Protein AF-A0A7J3QSJ2-F1 (afdb_monomer_lite)

pLDDT: mean 88.25, std 8.07, range [52.0, 96.12]

Radius of gyration: 21.53 Å; chains: 1; bounding box: 45×32×60 Å

Sequence (139 aa):
MEAAYICRRCGKTYSTSEYLRSHFCGNCGTLLMRTSAYQAMIEKKAAESEENFESLVKQFFPYRSFRLFQLKAIKFAYQTIKEGKIGLLCSPCGTGKSISVLTAFFAAREQNPTIGRLIALTRTKNQLEIYSRELKNIK

Secondary structure (DSSP, 8-state):
----EEETTT--EE-HHHHHH-SB-TTT-PBEEEHHHHHHHHHHHHHHHHHHHHHHHHHH--SSSPPTTHHHHHHHHHHHHHTT--------TTS-HHHHHHHHHHHHHHH-TT--------SSHHHHHHHHHHHHH--

Foldseek 3Di:
DDQQKAFPPPRDTHDPVRCVVPQADPPPRGGIDTPVVVVVVVVVVVVVVVVVLVVLLVLFQLDPDADVCLVVLLVQLLCCQLVVHDDDDDDDPPNCNLLSNVSSLVSNCVVPVVRDDDDDDDPDPVVVVSNVVSVVSTD

Structure (mmCIF, N/CA/C/O backbone):
data_AF-A0A7J3QSJ2-F1
#
_entry.id   AF-A0A7J3QSJ2-F1
#
loop_
_atom_site.group_PDB
_atom_site.id
_atom_site.type_symbol
_atom_site.label_atom_id
_atom_site.label_alt_id
_atom_site.label_comp_id
_atom_site.label_asym_id
_atom_site.label_entity_id
_atom_site.label_seq_id
_atom_site.pdbx_PDB_ins_code
_atom_site.Cartn_x
_atom_site.Cartn_y
_atom_site.Cartn_z
_atom_site.occupancy
_atom_site.B_iso_or_equiv
_atom_site.auth_seq_id
_atom_site.auth_comp_id
_atom_site.auth_asym_id
_atom_site.auth_atom_id
_atom_site.pdbx_PDB_model_num
ATOM 1 N N . MET A 1 1 ? -11.225 19.212 32.250 1.00 52.00 1 MET A N 1
ATOM 2 C CA . MET A 1 1 ? -11.976 17.972 32.544 1.00 52.00 1 MET A CA 1
ATOM 3 C C . MET A 1 1 ? -11.694 17.004 31.414 1.00 52.00 1 MET A C 1
ATOM 5 O O . MET A 1 1 ? -12.081 17.292 30.290 1.00 52.00 1 MET A O 1
ATOM 9 N N . GLU A 1 2 ? -10.949 15.933 31.672 1.00 58.81 2 GLU A N 1
ATOM 10 C CA . GLU A 1 2 ? -10.647 14.934 30.642 1.00 58.81 2 GLU A CA 1
ATOM 11 C C . GLU A 1 2 ? -11.866 14.038 30.403 1.00 58.81 2 GLU A C 1
ATOM 13 O O . GLU A 1 2 ? -12.503 13.552 31.341 1.00 58.81 2 GLU A O 1
ATOM 18 N N . ALA A 1 3 ? -12.210 13.833 29.135 1.00 65.44 3 ALA A N 1
ATOM 19 C CA . ALA A 1 3 ? -13.245 12.889 28.749 1.00 65.44 3 ALA A CA 1
ATOM 20 C C . ALA A 1 3 ? -12.764 11.445 28.970 1.00 65.44 3 ALA A C 1
ATOM 22 O O . ALA A 1 3 ? -11.965 10.913 28.196 1.00 65.44 3 ALA A O 1
ATOM 23 N N . ALA A 1 4 ? -13.274 10.799 30.017 1.00 87.25 4 ALA A N 1
ATOM 24 C CA . ALA A 1 4 ? -12.876 9.448 30.409 1.00 87.25 4 ALA A CA 1
ATOM 25 C C . ALA A 1 4 ? -13.648 8.339 29.673 1.00 87.25 4 ALA A C 1
ATOM 27 O O . ALA A 1 4 ? -13.173 7.200 29.624 1.00 87.25 4 ALA A O 1
ATOM 28 N N . TYR A 1 5 ? -14.817 8.653 29.104 1.00 89.75 5 TYR A N 1
ATOM 29 C CA . TYR A 1 5 ? -15.692 7.682 28.449 1.00 89.75 5 TYR A CA 1
ATOM 30 C C . TYR A 1 5 ? -16.164 8.152 27.071 1.00 89.75 5 TYR A C 1
ATOM 32 O O . TYR A 1 5 ? -16.310 9.344 26.816 1.00 89.75 5 TYR A O 1
ATOM 40 N N . ILE A 1 6 ? -16.445 7.205 26.179 1.00 92.12 6 ILE A N 1
ATOM 41 C CA . ILE A 1 6 ? -16.893 7.444 24.811 1.00 92.12 6 ILE A CA 1
ATOM 42 C C . ILE A 1 6 ? -17.984 6.454 24.398 1.00 92.12 6 ILE A C 1
ATOM 44 O O . ILE A 1 6 ? -17.975 5.266 24.725 1.00 92.12 6 ILE A O 1
ATOM 48 N N . CYS A 1 7 ? -18.949 6.969 23.651 1.00 90.19 7 CYS A N 1
ATOM 49 C CA . CYS A 1 7 ? -20.000 6.207 23.002 1.00 90.19 7 CYS A CA 1
ATOM 50 C C . CYS A 1 7 ? -19.498 5.619 21.676 1.00 90.19 7 CYS A C 1
ATOM 52 O O . CYS A 1 7 ? -19.290 6.355 20.713 1.00 90.19 7 CYS A O 1
ATOM 54 N N . ARG A 1 8 ? -19.397 4.288 21.568 1.00 86.81 8 ARG A N 1
ATOM 55 C CA . ARG A 1 8 ? -18.919 3.612 20.339 1.00 86.81 8 ARG A CA 1
ATOM 56 C C . ARG A 1 8 ? -19.764 3.868 19.083 1.00 86.81 8 ARG A C 1
ATOM 58 O O . ARG A 1 8 ? -19.270 3.720 17.975 1.00 86.81 8 ARG A O 1
ATOM 65 N N . ARG A 1 9 ? -21.055 4.180 19.246 1.00 83.44 9 ARG A N 1
ATOM 66 C CA . ARG A 1 9 ? -22.008 4.317 18.129 1.00 83.44 9 ARG A CA 1
ATOM 67 C C . ARG A 1 9 ? -22.126 5.753 17.628 1.00 83.44 9 ARG A C 1
ATOM 69 O O . ARG A 1 9 ? -22.346 5.975 16.448 1.00 83.44 9 ARG A O 1
ATOM 76 N N . CYS A 1 10 ? -22.008 6.710 18.538 1.00 86.31 10 CYS A N 1
ATOM 77 C CA . CYS A 1 10 ? -22.267 8.120 18.283 1.00 86.31 10 CYS A CA 1
ATOM 78 C C . CYS A 1 10 ? -21.020 9.003 18.412 1.00 86.31 10 CYS A C 1
ATOM 80 O O . CYS A 1 10 ? -21.093 10.193 18.132 1.00 86.31 10 CYS A O 1
ATOM 82 N N . GLY A 1 11 ? -19.895 8.455 18.882 1.00 81.69 11 GLY A N 1
ATOM 83 C CA . GLY A 1 11 ? -18.627 9.171 19.045 1.00 81.69 11 GLY A CA 1
ATOM 84 C C . GLY A 1 11 ? -18.609 10.205 20.173 1.00 81.69 11 GLY A C 1
ATOM 85 O O . GLY A 1 11 ? -17.570 10.805 20.427 1.00 81.69 11 GLY A O 1
ATOM 86 N N . LYS A 1 12 ? -19.733 10.418 20.869 1.00 88.44 12 LYS A N 1
ATOM 87 C CA . LYS A 1 12 ? -19.836 11.417 21.933 1.00 88.44 12 LYS A CA 1
ATOM 88 C C . LYS A 1 12 ? -19.004 11.006 23.145 1.00 88.44 12 LYS A C 1
ATOM 90 O O . LYS A 1 12 ? -19.060 9.853 23.582 1.00 88.44 12 LYS A O 1
ATOM 95 N N . THR A 1 13 ? -18.253 11.961 23.669 1.00 89.94 13 THR A N 1
ATOM 96 C CA . THR A 1 13 ? -17.391 11.808 24.834 1.00 89.94 13 THR A CA 1
ATOM 97 C C . THR A 1 13 ? -18.091 12.293 26.100 1.00 89.94 13 THR A C 1
ATOM 99 O O . THR A 1 13 ? -18.944 13.177 26.052 1.00 89.94 13 THR A O 1
ATOM 102 N N . TYR A 1 14 ? -17.748 11.673 27.223 1.00 89.06 14 TYR A N 1
ATOM 103 C CA . TYR A 1 14 ? -18.367 11.879 28.525 1.00 89.06 14 TYR A CA 1
ATOM 104 C C . TYR A 1 14 ? -17.293 11.943 29.610 1.00 89.06 14 TYR A C 1
ATOM 106 O O . TYR A 1 14 ? -16.301 11.203 29.592 1.00 89.06 14 TYR A O 1
ATOM 114 N N . SER A 1 15 ? -17.506 12.826 30.576 1.00 90.62 15 SER A N 1
ATOM 115 C CA . SER A 1 15 ? -16.720 12.892 31.807 1.00 90.62 15 SER A CA 1
ATOM 116 C C . SER A 1 15 ? -17.096 11.761 32.776 1.00 90.62 15 SER A C 1
ATOM 118 O O . SER A 1 15 ? -18.141 11.119 32.647 1.00 90.62 15 SER A O 1
ATOM 120 N N . THR A 1 16 ? -16.255 11.509 33.783 1.00 88.56 16 THR A N 1
ATOM 121 C CA . THR A 1 16 ? -16.532 10.484 34.807 1.00 88.56 16 THR A CA 1
ATOM 122 C C . THR A 1 16 ? -17.821 10.770 35.581 1.00 88.56 16 THR A C 1
ATOM 124 O O . THR A 1 16 ? -18.571 9.846 35.881 1.00 88.56 16 THR A O 1
ATOM 127 N N . SER A 1 17 ? -18.111 12.040 35.877 1.00 87.62 17 SER A N 1
ATOM 128 C CA . SER A 1 17 ? -19.330 12.438 36.590 1.00 87.62 17 SER A CA 1
ATOM 129 C C . SER A 1 17 ? -20.594 12.194 35.761 1.00 87.62 17 SER A C 1
ATOM 131 O O . SER A 1 17 ? -21.598 11.745 36.307 1.00 87.62 17 SER A O 1
ATOM 133 N N . GLU A 1 18 ? -20.556 12.425 34.446 1.00 87.31 18 GLU A N 1
ATOM 134 C CA . GLU A 1 18 ? -21.676 12.112 33.549 1.00 87.31 18 GLU A CA 1
ATOM 135 C C . GLU A 1 18 ? -21.895 10.603 33.405 1.00 87.31 18 GLU A C 1
ATOM 137 O O . GLU A 1 18 ? -23.037 10.147 33.434 1.00 87.31 18 GLU A O 1
ATOM 142 N N . TYR A 1 19 ? -20.813 9.823 33.325 1.00 86.19 19 TYR A N 1
ATOM 143 C CA . TYR A 1 19 ? -20.882 8.360 33.280 1.00 86.19 19 TYR A CA 1
ATOM 144 C C . TYR A 1 19 ? -21.526 7.758 34.537 1.00 86.19 19 TYR A C 1
ATOM 146 O O . TYR A 1 19 ? -22.286 6.799 34.438 1.00 86.19 19 TYR A O 1
ATOM 154 N N . LEU A 1 20 ? -21.242 8.317 35.719 1.00 87.75 20 LEU A N 1
ATOM 155 C CA . LEU A 1 20 ? -21.849 7.863 36.976 1.00 87.75 20 LEU A CA 1
ATOM 156 C C . LEU A 1 20 ? -23.347 8.186 37.063 1.00 87.75 20 LEU A C 1
ATOM 158 O O . LEU A 1 20 ? -24.072 7.489 37.764 1.00 87.75 20 LEU A O 1
ATOM 162 N N . ARG A 1 21 ? -23.824 9.218 36.351 1.00 89.38 21 ARG A N 1
ATOM 163 C CA . ARG A 1 21 ? -25.262 9.528 36.263 1.00 89.38 21 ARG A CA 1
ATOM 164 C C . ARG A 1 21 ? -25.995 8.569 35.332 1.00 89.38 21 ARG A C 1
ATOM 166 O O . ARG A 1 21 ? -27.130 8.200 35.604 1.00 89.38 21 ARG A O 1
ATOM 173 N N . SER A 1 22 ? -25.365 8.193 34.224 1.00 88.62 22 SER A N 1
ATOM 174 C CA . SER A 1 22 ? -25.890 7.200 33.293 1.00 88.62 22 SER A CA 1
ATOM 175 C C . SER A 1 22 ? -24.736 6.495 32.601 1.00 88.62 22 SER A C 1
ATOM 177 O O . SER A 1 22 ? -23.991 7.097 31.827 1.00 88.62 22 SER A O 1
ATOM 179 N N . HIS A 1 23 ? -24.640 5.184 32.810 1.00 89.81 23 HIS A N 1
ATOM 180 C CA . HIS A 1 23 ? -23.673 4.339 32.108 1.00 89.81 23 HIS A CA 1
ATOM 181 C C . HIS A 1 23 ? -23.959 4.228 30.601 1.00 89.81 23 HIS A C 1
ATOM 183 O O . HIS A 1 23 ? -23.111 3.775 29.830 1.00 89.81 23 HIS A O 1
ATOM 189 N N . PHE A 1 24 ? -25.147 4.653 30.165 1.00 90.44 24 PHE A N 1
ATOM 190 C CA . PHE A 1 24 ? -25.581 4.626 28.776 1.00 90.44 24 PHE A CA 1
ATOM 191 C C . PHE A 1 24 ? -25.538 6.018 28.151 1.00 90.44 24 PHE A C 1
ATOM 193 O O . PHE A 1 24 ? -25.829 7.034 28.786 1.00 90.44 24 PHE A O 1
ATOM 200 N N . CYS A 1 25 ? -25.222 6.059 26.860 1.00 90.00 25 CYS A N 1
ATOM 201 C CA . CYS A 1 25 ? -25.299 7.271 26.068 1.00 90.00 25 CYS A CA 1
ATOM 202 C C . CYS A 1 25 ? -26.749 7.769 25.993 1.00 90.00 25 CYS A C 1
ATOM 204 O O . CYS A 1 25 ? -27.603 7.092 25.422 1.00 90.00 25 CYS A O 1
ATOM 206 N N . GLY A 1 26 ? -26.998 8.994 26.458 1.00 85.94 26 GLY A N 1
ATOM 207 C CA . GLY A 1 26 ? -28.330 9.612 26.410 1.00 85.94 26 GLY A CA 1
ATOM 208 C C . GLY A 1 26 ? -28.902 9.853 25.005 1.00 85.94 26 GLY A C 1
ATOM 209 O O . GLY A 1 26 ? -30.081 10.148 24.891 1.00 85.94 26 GLY A O 1
ATOM 210 N N . ASN A 1 27 ? -28.101 9.730 23.939 1.00 86.25 27 ASN A N 1
ATOM 211 C CA . ASN A 1 27 ? -28.581 9.905 22.561 1.00 86.25 27 ASN A CA 1
ATOM 212 C C . ASN A 1 27 ? -28.984 8.580 21.892 1.00 86.25 27 ASN A C 1
ATOM 214 O O . ASN A 1 27 ? -29.963 8.515 21.164 1.00 86.25 27 ASN A O 1
ATOM 218 N N . CYS A 1 28 ? -28.210 7.512 22.098 1.00 88.19 28 CYS A N 1
ATOM 219 C CA . CYS A 1 28 ? -28.379 6.270 21.333 1.00 88.19 28 CYS A CA 1
ATOM 220 C C . CYS A 1 28 ? -28.504 5.007 22.193 1.00 88.19 28 CYS A C 1
ATOM 222 O O . CYS A 1 28 ? -28.447 3.901 21.653 1.00 88.19 28 CYS A O 1
ATOM 224 N N . GLY A 1 29 ? -28.582 5.150 23.521 1.00 86.81 29 GLY A N 1
ATOM 225 C CA . GLY A 1 29 ? -28.740 4.045 24.474 1.00 86.81 29 GLY A CA 1
ATOM 226 C C . GLY A 1 29 ? -27.563 3.068 24.531 1.00 86.81 29 GLY A C 1
ATOM 227 O O . GLY A 1 29 ? -27.642 2.037 25.186 1.00 86.81 29 GLY A O 1
ATOM 228 N N . THR A 1 30 ? -26.459 3.350 23.836 1.00 90.81 30 THR A N 1
ATOM 229 C CA . THR A 1 30 ? -25.298 2.454 23.809 1.00 90.81 30 THR A CA 1
ATOM 230 C C . THR A 1 30 ? -24.471 2.620 25.081 1.00 90.81 30 THR A C 1
ATOM 232 O O . THR A 1 30 ? -24.249 3.749 25.519 1.00 90.81 30 THR A O 1
ATOM 235 N N . LEU A 1 31 ? -23.992 1.510 25.650 1.00 90.56 31 LEU A N 1
ATOM 236 C CA . LEU A 1 31 ? -23.111 1.516 26.819 1.00 90.56 31 LEU A CA 1
ATOM 237 C C . LEU A 1 31 ? -21.840 2.332 26.536 1.00 90.56 31 LEU A C 1
ATOM 239 O O . LEU A 1 31 ? -21.195 2.155 25.495 1.00 90.56 31 LEU A O 1
ATOM 243 N N . LEU A 1 32 ? -21.499 3.233 27.454 1.00 90.62 32 LEU A N 1
ATOM 244 C CA . LEU A 1 32 ? -20.291 4.042 27.378 1.00 90.62 32 LEU A CA 1
ATOM 245 C C . LEU A 1 32 ? -19.068 3.185 27.717 1.00 90.62 32 LEU A C 1
ATOM 247 O O . LEU A 1 32 ? -19.064 2.445 28.697 1.00 90.62 32 LEU A O 1
ATOM 251 N N . MET A 1 33 ? -18.016 3.293 26.910 1.00 88.94 33 MET A N 1
ATOM 252 C CA . MET A 1 33 ? -16.750 2.592 27.132 1.00 88.94 33 MET A CA 1
ATOM 253 C C . MET A 1 33 ? -15.695 3.576 27.606 1.00 88.94 33 MET A C 1
ATOM 255 O O . MET A 1 33 ? -15.743 4.746 27.240 1.00 88.94 33 MET A O 1
ATOM 259 N N . ARG A 1 34 ? -14.714 3.118 28.388 1.00 89.81 34 ARG A N 1
ATOM 260 C CA . ARG A 1 34 ? -13.551 3.958 28.698 1.00 89.81 34 ARG A CA 1
ATOM 261 C C . ARG A 1 34 ? -12.847 4.368 27.411 1.00 89.81 34 ARG A C 1
ATOM 263 O O . ARG A 1 34 ? -12.623 3.525 26.544 1.00 89.81 34 ARG A O 1
ATOM 270 N N . THR A 1 35 ? -12.445 5.632 27.325 1.00 86.50 35 THR A N 1
ATOM 271 C CA . THR A 1 35 ? -11.719 6.168 26.168 1.00 86.50 35 THR A CA 1
ATOM 272 C C . THR A 1 35 ? -10.460 5.347 25.881 1.00 86.50 35 THR A C 1
ATOM 274 O O . THR A 1 35 ? -10.235 4.990 24.731 1.00 86.50 35 THR A O 1
ATOM 277 N N . SER A 1 36 ? -9.711 4.938 26.913 1.00 86.25 36 SER A N 1
ATOM 278 C CA . SER A 1 36 ? -8.521 4.087 26.759 1.00 86.25 36 SER A CA 1
ATOM 279 C C . SER A 1 36 ? -8.836 2.695 26.199 1.00 86.25 36 SER A C 1
ATOM 281 O O . SER A 1 36 ? -8.118 2.199 25.340 1.00 86.25 36 SER A O 1
ATOM 283 N N . ALA A 1 37 ? -9.936 2.072 26.631 1.00 84.62 37 ALA A N 1
ATOM 284 C CA . ALA A 1 37 ? -10.373 0.778 26.106 1.00 84.62 37 ALA A CA 1
ATOM 285 C C . ALA A 1 37 ? -10.873 0.892 24.656 1.00 84.62 37 ALA A C 1
ATOM 287 O O . ALA A 1 37 ? -10.630 0.003 23.844 1.00 84.62 37 ALA A O 1
ATOM 288 N N . TYR A 1 38 ? -11.546 1.997 24.321 1.00 82.56 38 TYR A N 1
ATOM 289 C CA . TYR A 1 38 ? -11.977 2.289 22.956 1.00 82.56 38 TYR A CA 1
ATOM 290 C C . TYR A 1 38 ? -10.786 2.565 22.024 1.00 82.56 38 TYR A C 1
ATOM 292 O O . TYR A 1 38 ? -10.751 2.036 20.917 1.00 82.56 38 TYR A O 1
ATOM 300 N N . GLN A 1 39 ? -9.785 3.324 22.485 1.00 83.81 39 GLN A N 1
ATOM 301 C CA . GLN A 1 39 ? -8.522 3.541 21.771 1.00 83.81 39 GLN A CA 1
ATOM 302 C C . GLN A 1 39 ? -7.779 2.221 21.547 1.00 83.81 39 GLN A C 1
ATOM 304 O O . GLN A 1 39 ? -7.479 1.903 20.402 1.00 83.81 39 GLN A O 1
ATOM 309 N N . ALA A 1 40 ? -7.607 1.398 22.585 1.00 83.06 40 ALA A N 1
ATOM 310 C CA . ALA A 1 40 ? -6.995 0.075 22.458 1.00 83.06 40 ALA A CA 1
ATOM 311 C C . ALA A 1 40 ? -7.767 -0.841 21.488 1.00 83.06 40 ALA A C 1
ATOM 313 O O . ALA A 1 40 ? -7.165 -1.601 20.736 1.00 83.06 40 ALA A O 1
ATOM 314 N N . MET A 1 41 ? -9.104 -0.759 21.453 1.00 81.12 41 MET A N 1
ATOM 315 C CA . MET A 1 41 ? -9.921 -1.465 20.457 1.00 81.12 41 MET A CA 1
ATOM 316 C C . MET A 1 41 ? -9.658 -0.979 19.026 1.00 81.12 41 MET A C 1
ATOM 318 O O . MET A 1 41 ? -9.573 -1.807 18.120 1.00 81.12 41 MET A O 1
ATOM 322 N N . ILE A 1 42 ? -9.541 0.335 18.804 1.00 81.81 42 ILE A N 1
ATOM 323 C CA . ILE A 1 42 ? -9.207 0.900 17.487 1.00 81.81 42 ILE A CA 1
ATOM 324 C C . ILE A 1 42 ? -7.795 0.494 17.078 1.00 81.81 42 ILE A C 1
ATOM 326 O O . ILE A 1 42 ? -7.608 0.059 15.948 1.00 81.81 42 ILE A O 1
ATOM 330 N N . GLU A 1 43 ? -6.824 0.599 17.982 1.00 78.12 43 GLU A N 1
ATOM 331 C CA . GLU A 1 43 ? -5.435 0.199 17.746 1.00 78.12 43 GLU A CA 1
ATOM 332 C C . GLU A 1 43 ? -5.338 -1.288 17.425 1.00 78.12 43 GLU A C 1
ATOM 334 O O . GLU A 1 43 ? -4.679 -1.656 16.459 1.00 78.12 43 GLU A O 1
ATOM 339 N N . LYS A 1 44 ? -6.062 -2.141 18.157 1.00 72.19 44 LYS A N 1
ATOM 340 C CA . LYS A 1 44 ? -6.128 -3.576 17.874 1.00 72.19 44 LYS A CA 1
ATOM 341 C C . LYS A 1 44 ? -6.752 -3.856 16.508 1.00 72.19 44 LYS A C 1
ATOM 343 O O . LYS A 1 44 ? -6.213 -4.646 15.745 1.00 72.19 44 LYS A O 1
ATOM 348 N N . LYS A 1 45 ? -7.839 -3.163 16.158 1.00 71.31 45 LYS A N 1
ATOM 349 C CA . LYS A 1 45 ? -8.479 -3.291 14.841 1.00 71.31 45 LYS A CA 1
ATOM 350 C C . LYS A 1 45 ? -7.580 -2.775 13.711 1.00 71.31 45 LYS A C 1
ATOM 352 O O . LYS A 1 45 ? -7.568 -3.349 12.625 1.00 71.31 45 LYS A O 1
ATOM 357 N N . ALA A 1 46 ? -6.825 -1.707 13.962 1.00 64.88 46 ALA A N 1
ATOM 358 C CA . ALA A 1 46 ? -5.831 -1.180 13.039 1.00 64.88 46 ALA A CA 1
ATOM 359 C C . ALA A 1 46 ? -4.674 -2.172 12.865 1.00 64.88 46 ALA A C 1
ATOM 361 O O . ALA A 1 46 ? -4.322 -2.466 11.730 1.00 64.88 46 ALA A O 1
ATOM 362 N N . ALA A 1 47 ? -4.162 -2.754 13.952 1.00 62.72 47 ALA A N 1
ATOM 363 C CA . ALA A 1 47 ? -3.111 -3.768 13.932 1.00 62.72 47 ALA A CA 1
ATOM 364 C C . ALA A 1 47 ? -3.549 -5.041 13.193 1.00 62.72 47 ALA A C 1
ATOM 366 O O . ALA A 1 47 ? -2.833 -5.485 12.306 1.00 62.72 47 ALA A O 1
ATOM 367 N N . GLU A 1 48 ? -4.751 -5.564 13.457 1.00 65.25 48 GLU A N 1
ATOM 368 C CA . GLU A 1 48 ? -5.322 -6.704 12.719 1.00 65.25 48 GLU A CA 1
ATOM 369 C C . GLU A 1 48 ? -5.471 -6.388 11.220 1.00 65.25 48 GLU A C 1
ATOM 371 O O . GLU A 1 48 ? -5.191 -7.228 10.364 1.00 65.25 48 GLU A O 1
ATOM 376 N N . SER A 1 49 ? -5.874 -5.158 10.874 1.00 69.25 49 SER A N 1
ATOM 377 C CA . SER A 1 49 ? -5.948 -4.725 9.474 1.00 69.25 49 SER A CA 1
ATOM 378 C C . SER A 1 49 ? -4.572 -4.551 8.823 1.00 69.25 49 SER A C 1
ATOM 380 O O . SER A 1 49 ? -4.430 -4.809 7.629 1.00 69.25 49 SER A O 1
ATOM 382 N N . GLU A 1 50 ? -3.564 -4.145 9.597 1.00 70.25 50 GLU A N 1
ATOM 383 C CA . GLU A 1 50 ? -2.183 -3.973 9.150 1.00 70.25 50 GLU A CA 1
ATOM 384 C C . GLU A 1 50 ? -1.524 -5.336 8.916 1.00 70.25 50 GLU A C 1
ATOM 386 O O . GLU A 1 50 ? -0.917 -5.548 7.874 1.00 70.25 50 GLU A O 1
ATOM 391 N N . GLU A 1 51 ? -1.715 -6.290 9.827 1.00 71.12 51 GLU A N 1
ATOM 392 C CA . GLU A 1 51 ? -1.177 -7.650 9.739 1.00 71.12 51 GLU A CA 1
ATOM 393 C C . GLU A 1 51 ? -1.797 -8.420 8.559 1.00 71.12 51 GLU A C 1
ATOM 395 O O . GLU A 1 51 ? -1.095 -9.086 7.793 1.00 71.12 51 GLU A O 1
ATOM 400 N N . ASN A 1 52 ? -3.104 -8.237 8.334 1.00 80.88 52 ASN A N 1
ATOM 401 C CA . ASN A 1 52 ? -3.800 -8.743 7.150 1.00 80.88 52 ASN A CA 1
ATOM 402 C C . ASN A 1 52 ? -3.333 -8.047 5.855 1.00 80.88 52 ASN A C 1
ATOM 404 O O . ASN A 1 52 ? -3.223 -8.665 4.798 1.00 80.88 52 ASN A O 1
ATOM 408 N N . PHE A 1 53 ? -3.018 -6.753 5.912 1.00 86.56 53 PHE A N 1
ATOM 409 C CA . PHE A 1 53 ? -2.463 -6.047 4.761 1.00 86.56 53 PHE A CA 1
ATOM 410 C C . PHE A 1 53 ? -1.050 -6.534 4.423 1.00 86.56 53 PHE A C 1
ATOM 412 O O . PHE A 1 53 ? -0.756 -6.791 3.258 1.00 86.56 53 PHE A O 1
ATOM 419 N N . GLU A 1 54 ? -0.175 -6.698 5.414 1.00 87.38 54 GLU A N 1
ATOM 420 C CA . GLU A 1 54 ? 1.174 -7.212 5.185 1.00 87.38 54 GLU A CA 1
ATOM 421 C C . GLU A 1 54 ? 1.162 -8.631 4.617 1.00 87.38 54 GLU A C 1
ATOM 423 O O . GLU A 1 54 ? 1.959 -8.936 3.727 1.00 87.38 54 GLU A O 1
ATOM 428 N N . SER A 1 55 ? 0.270 -9.498 5.107 1.00 88.19 55 SER A N 1
ATOM 429 C CA . SER A 1 55 ? 0.133 -10.861 4.589 1.00 88.19 55 SER A CA 1
ATOM 430 C C . SER A 1 55 ? -0.323 -10.859 3.128 1.00 88.19 55 SER A C 1
ATOM 432 O O . SER A 1 55 ? 0.281 -11.550 2.309 1.00 88.19 55 SER A O 1
ATOM 434 N N . LEU A 1 56 ? -1.293 -10.011 2.773 1.00 90.44 56 LEU A N 1
ATOM 435 C CA . LEU A 1 56 ? -1.750 -9.820 1.397 1.00 90.44 56 LEU A CA 1
ATOM 436 C C . LEU A 1 56 ? -0.635 -9.283 0.493 1.00 90.44 56 LEU A C 1
ATOM 438 O O . LEU A 1 56 ? -0.409 -9.791 -0.601 1.00 90.44 56 LEU A O 1
ATOM 442 N N . VAL A 1 57 ? 0.103 -8.272 0.951 1.00 92.62 57 VAL A N 1
ATOM 443 C CA . VAL A 1 57 ? 1.227 -7.703 0.197 1.00 92.62 57 VAL A CA 1
ATOM 444 C C . VAL A 1 57 ? 2.299 -8.762 -0.058 1.00 92.62 57 VAL A C 1
ATOM 446 O O . VAL A 1 57 ? 2.817 -8.838 -1.169 1.00 92.62 57 VAL A O 1
ATOM 449 N N . LYS A 1 58 ? 2.612 -9.608 0.932 1.00 91.69 58 LYS A N 1
ATOM 450 C CA . LYS A 1 58 ? 3.597 -10.693 0.796 1.00 91.69 58 LYS A CA 1
ATOM 451 C C . LYS A 1 58 ? 3.214 -11.746 -0.249 1.00 91.69 58 LYS A C 1
ATOM 453 O O . LYS A 1 58 ? 4.117 -12.397 -0.758 1.00 91.69 58 LYS A O 1
ATOM 458 N N . GLN A 1 59 ? 1.932 -11.905 -0.588 1.00 91.81 59 GLN A N 1
ATOM 459 C CA . GLN A 1 59 ? 1.506 -12.838 -1.642 1.00 91.81 59 GLN A CA 1
ATOM 460 C C . GLN A 1 59 ? 1.967 -12.377 -3.028 1.00 91.81 59 GLN A C 1
ATOM 462 O O . GLN A 1 59 ? 2.441 -13.187 -3.818 1.00 91.81 59 GLN A O 1
ATOM 467 N N . PHE A 1 60 ? 1.883 -11.072 -3.295 1.00 92.50 60 PHE A N 1
ATOM 468 C CA . PHE A 1 60 ? 2.208 -10.493 -4.602 1.00 92.50 60 PHE A CA 1
ATOM 469 C C . PHE A 1 60 ? 3.625 -9.917 -4.680 1.00 92.50 60 PHE A C 1
ATOM 471 O O . PHE A 1 60 ? 4.130 -9.641 -5.768 1.00 92.50 60 PHE A O 1
ATOM 478 N N . PHE A 1 61 ? 4.274 -9.677 -3.541 1.00 93.62 61 PHE A N 1
ATOM 479 C CA . PHE A 1 61 ? 5.592 -9.060 -3.513 1.00 93.62 61 PHE A CA 1
ATOM 480 C C . PHE A 1 61 ? 6.684 -10.076 -3.900 1.00 93.62 61 PHE A C 1
ATOM 482 O O . PHE A 1 61 ? 6.867 -11.076 -3.210 1.00 93.62 61 PHE A O 1
ATOM 48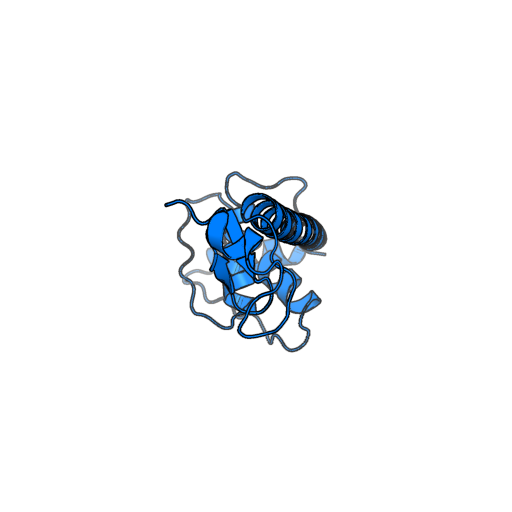9 N N . PRO A 1 62 ? 7.467 -9.829 -4.965 1.00 90.62 62 PRO A N 1
ATOM 490 C CA . PRO A 1 62 ? 8.326 -10.859 -5.552 1.00 90.62 62 PRO A CA 1
ATOM 491 C C . PRO A 1 62 ? 9.669 -11.051 -4.832 1.00 90.62 62 PRO A C 1
ATOM 493 O O . PRO A 1 62 ? 10.419 -11.975 -5.147 1.00 90.62 62 PRO A O 1
ATOM 496 N N . TYR A 1 63 ? 10.018 -10.171 -3.891 1.00 90.69 63 TYR A N 1
ATOM 497 C CA . TYR A 1 63 ? 11.304 -10.204 -3.194 1.00 90.69 63 TYR A CA 1
ATOM 498 C C . TYR A 1 63 ? 11.172 -10.772 -1.780 1.00 90.69 63 TYR A C 1
ATOM 500 O O . TYR A 1 63 ? 10.149 -10.622 -1.124 1.00 90.69 63 TYR A O 1
ATOM 508 N N . ARG A 1 64 ? 12.260 -11.366 -1.272 1.00 87.56 64 ARG A N 1
ATOM 509 C CA . ARG A 1 64 ? 12.304 -11.974 0.073 1.00 87.56 64 ARG A CA 1
ATOM 510 C C . ARG A 1 64 ? 12.064 -10.976 1.209 1.00 87.56 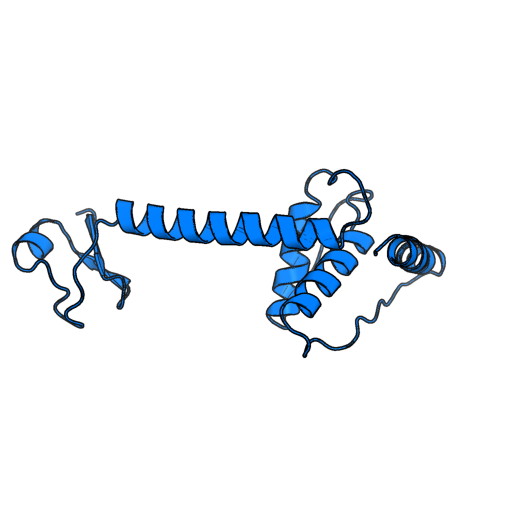64 ARG A C 1
ATOM 512 O O . ARG A 1 64 ? 11.595 -11.368 2.271 1.00 87.56 64 ARG A O 1
ATOM 519 N N . SER A 1 65 ? 12.434 -9.714 1.013 1.00 90.44 65 SER A N 1
ATOM 520 C CA . SER A 1 65 ? 12.340 -8.674 2.035 1.00 90.44 65 SER A CA 1
ATOM 521 C C . SER A 1 65 ? 12.035 -7.309 1.430 1.00 90.44 65 SER A C 1
ATOM 523 O O . SER A 1 65 ? 12.380 -7.016 0.281 1.00 90.44 65 SER A O 1
ATOM 525 N N . PHE A 1 66 ? 11.387 -6.461 2.227 1.00 91.50 66 PHE A N 1
ATOM 526 C CA . PHE A 1 66 ? 11.094 -5.083 1.860 1.00 91.50 66 PHE A CA 1
ATOM 527 C C . PHE A 1 66 ? 12.317 -4.191 2.062 1.00 91.50 66 PHE A C 1
ATOM 529 O O . PHE A 1 66 ? 13.043 -4.303 3.051 1.00 91.50 66 PHE A O 1
ATOM 536 N N . ARG A 1 67 ? 12.513 -3.247 1.143 1.00 90.81 67 ARG A N 1
ATOM 537 C CA . ARG A 1 67 ? 13.470 -2.151 1.310 1.00 90.81 67 ARG A CA 1
ATOM 538 C C . ARG A 1 67 ? 12.934 -1.128 2.310 1.00 90.81 67 ARG A C 1
ATOM 540 O O . ARG A 1 67 ? 11.732 -1.062 2.584 1.00 90.81 67 ARG A O 1
ATOM 547 N N . LEU A 1 68 ? 13.826 -0.277 2.811 1.00 89.62 68 LEU A N 1
ATOM 548 C CA . LEU A 1 68 ? 13.467 0.789 3.742 1.00 89.62 68 LEU A CA 1
ATOM 549 C C . LEU A 1 68 ? 12.335 1.661 3.166 1.00 89.62 68 LEU A C 1
ATOM 551 O O . LEU A 1 68 ? 12.423 2.148 2.039 1.00 89.62 68 LEU A O 1
ATOM 555 N N . PHE A 1 69 ? 11.263 1.829 3.944 1.00 90.00 69 PHE A N 1
ATOM 556 C CA . PHE A 1 69 ? 10.036 2.561 3.588 1.00 90.00 69 PHE A CA 1
ATOM 557 C C . PHE A 1 69 ? 9.227 2.010 2.402 1.00 90.00 69 PHE A C 1
ATOM 559 O O . PHE A 1 69 ? 8.212 2.603 2.032 1.00 90.00 69 PHE A O 1
ATOM 566 N N . GLN A 1 70 ? 9.598 0.864 1.833 1.00 93.00 70 GLN A N 1
ATOM 567 C CA . GLN A 1 70 ? 8.892 0.294 0.686 1.00 93.00 70 GLN A CA 1
ATOM 568 C C . GLN A 1 70 ? 7.458 -0.113 1.032 1.00 93.00 70 GLN A C 1
ATOM 570 O O . GLN A 1 70 ? 6.546 0.123 0.243 1.00 93.00 70 GLN A O 1
ATOM 575 N N . LEU A 1 71 ? 7.242 -0.645 2.238 1.00 93.12 71 LEU A N 1
ATOM 576 C CA . LEU A 1 71 ? 5.912 -1.012 2.721 1.00 93.12 71 LEU A CA 1
ATOM 577 C C . LEU A 1 71 ? 4.994 0.212 2.855 1.00 93.12 71 LEU A C 1
ATOM 579 O O . LEU A 1 71 ? 3.832 0.157 2.464 1.00 93.12 71 LEU A O 1
ATOM 583 N N . LYS A 1 72 ? 5.540 1.360 3.282 1.00 92.69 72 LYS A N 1
ATOM 584 C CA . LYS A 1 72 ? 4.806 2.637 3.308 1.00 92.69 72 LYS A CA 1
ATOM 585 C C . LYS A 1 72 ? 4.405 3.085 1.900 1.00 92.69 72 LYS A C 1
ATOM 587 O O . LYS A 1 72 ? 3.279 3.530 1.706 1.00 92.69 72 LYS A O 1
ATOM 592 N N . ALA A 1 73 ? 5.293 2.931 0.914 1.00 94.88 73 ALA A N 1
ATOM 593 C CA . ALA A 1 73 ? 4.986 3.244 -0.482 1.00 94.88 73 ALA A CA 1
ATOM 594 C C . ALA A 1 73 ? 3.896 2.323 -1.062 1.00 94.88 73 ALA A C 1
ATOM 596 O O . ALA A 1 73 ? 3.010 2.803 -1.768 1.00 94.88 73 ALA A O 1
ATOM 597 N N . ILE A 1 74 ? 3.930 1.025 -0.733 1.00 95.56 74 ILE A N 1
ATOM 598 C CA . ILE A 1 74 ? 2.885 0.063 -1.124 1.00 95.56 74 ILE A CA 1
ATOM 599 C C . ILE A 1 74 ? 1.554 0.452 -0.478 1.00 95.56 74 ILE A C 1
ATOM 601 O O . ILE A 1 74 ? 0.555 0.569 -1.179 1.00 95.56 74 ILE A O 1
ATOM 605 N N . LYS A 1 75 ? 1.542 0.717 0.834 1.00 94.88 75 LYS A N 1
ATOM 606 C CA . LYS A 1 75 ? 0.340 1.123 1.574 1.00 94.88 75 LYS A CA 1
ATOM 607 C C . LYS A 1 75 ? -0.294 2.382 0.990 1.00 94.88 75 LYS A C 1
ATOM 609 O O . LYS A 1 75 ? -1.497 2.402 0.745 1.00 94.88 75 LYS A O 1
ATOM 614 N N . PHE A 1 76 ? 0.523 3.395 0.705 1.00 95.69 76 PHE A N 1
ATOM 615 C CA . PHE A 1 76 ? 0.073 4.631 0.069 1.00 95.69 76 PHE A CA 1
ATOM 616 C C . PHE A 1 76 ? -0.578 4.372 -1.298 1.00 95.69 76 PHE A C 1
ATOM 618 O O . PHE A 1 76 ? -1.693 4.830 -1.553 1.00 95.69 76 PHE A O 1
ATOM 625 N N . ALA A 1 77 ? 0.089 3.609 -2.171 1.00 96.12 77 ALA A N 1
ATOM 626 C CA . ALA A 1 77 ? -0.443 3.284 -3.492 1.00 96.12 77 ALA A CA 1
ATOM 627 C C . ALA A 1 77 ? -1.733 2.450 -3.397 1.00 96.12 77 ALA A C 1
ATOM 629 O O . ALA A 1 77 ? -2.696 2.725 -4.107 1.00 96.12 77 ALA A O 1
ATOM 630 N N . TYR A 1 78 ? -1.783 1.481 -2.482 1.00 95.44 78 TYR A N 1
ATOM 631 C CA . TYR A 1 78 ? -2.939 0.612 -2.273 1.00 95.44 78 TYR A CA 1
ATOM 632 C C . TYR A 1 78 ? -4.164 1.411 -1.816 1.00 95.44 78 TYR A C 1
ATOM 634 O O . TYR A 1 78 ? -5.236 1.260 -2.396 1.00 95.44 78 TYR A O 1
ATOM 642 N N . GLN A 1 79 ? -4.004 2.308 -0.836 1.00 94.44 79 GLN A N 1
ATOM 643 C CA . GLN A 1 79 ? -5.089 3.185 -0.382 1.00 94.44 79 GLN A CA 1
ATOM 644 C C . GLN A 1 79 ? -5.562 4.114 -1.502 1.00 94.44 79 GLN A C 1
ATOM 646 O O . GLN A 1 79 ? -6.761 4.236 -1.731 1.00 94.44 79 GLN A O 1
ATOM 651 N N . THR A 1 80 ? -4.625 4.699 -2.254 1.00 96.12 80 THR A N 1
ATOM 652 C CA . THR A 1 80 ? -4.940 5.574 -3.394 1.00 96.12 80 THR A CA 1
ATOM 653 C C . THR A 1 80 ? -5.799 4.850 -4.437 1.00 96.12 80 THR A C 1
ATOM 655 O O . THR A 1 80 ? -6.812 5.390 -4.876 1.00 96.12 80 THR A O 1
ATOM 658 N N . ILE A 1 81 ? -5.430 3.614 -4.795 1.00 94.62 81 ILE A N 1
ATOM 659 C CA . ILE A 1 81 ? -6.168 2.783 -5.759 1.00 94.62 81 ILE A CA 1
ATOM 660 C C . ILE A 1 81 ? -7.534 2.382 -5.195 1.00 94.62 81 ILE A C 1
ATOM 662 O O . ILE A 1 81 ? -8.547 2.544 -5.872 1.00 94.62 81 ILE A O 1
ATOM 666 N N . LYS A 1 82 ? -7.572 1.885 -3.953 1.00 91.88 82 LYS A N 1
ATOM 667 C CA . LYS A 1 82 ? -8.797 1.425 -3.286 1.00 91.88 82 LYS A CA 1
ATOM 668 C C . LYS A 1 82 ? -9.842 2.530 -3.156 1.00 91.88 82 LYS A C 1
ATOM 670 O O . LYS A 1 82 ? -11.030 2.267 -3.301 1.00 91.88 82 LYS A O 1
ATOM 675 N N . GLU A 1 83 ? -9.401 3.748 -2.867 1.00 92.56 83 GLU A N 1
ATOM 676 C CA . GLU A 1 83 ? -10.272 4.909 -2.676 1.00 92.56 83 GLU A CA 1
ATOM 677 C C . GLU A 1 83 ? -10.581 5.649 -3.986 1.00 92.56 83 GLU A C 1
ATOM 679 O O . GLU A 1 83 ? -11.364 6.596 -3.971 1.00 92.56 83 GLU A O 1
ATOM 684 N N . GLY A 1 84 ? -9.971 5.252 -5.111 1.00 91.38 84 GLY A N 1
ATOM 685 C CA . GLY A 1 84 ? -10.150 5.922 -6.401 1.00 91.38 84 GLY A CA 1
ATOM 686 C C . GLY A 1 84 ? -9.624 7.362 -6.420 1.00 91.38 84 GLY A C 1
ATOM 687 O O . GLY A 1 84 ? -10.186 8.217 -7.102 1.00 91.38 84 GLY A O 1
ATOM 688 N N . LYS A 1 85 ? -8.573 7.654 -5.645 1.00 94.44 85 LYS A N 1
ATOM 689 C CA . LYS A 1 85 ? -7.988 8.997 -5.507 1.00 94.44 85 LYS A CA 1
ATOM 690 C C . LYS A 1 85 ? -6.789 9.203 -6.434 1.00 94.44 85 LYS A C 1
ATOM 692 O O . LYS A 1 85 ? -6.229 8.263 -6.990 1.00 94.44 85 LYS A O 1
ATOM 697 N N . ILE A 1 86 ? -6.354 10.457 -6.547 1.00 95.38 86 ILE A N 1
ATOM 698 C CA . ILE A 1 86 ? -5.085 10.826 -7.184 1.00 95.38 86 ILE A CA 1
ATOM 699 C C . ILE A 1 86 ? -4.006 10.895 -6.099 1.00 95.38 86 ILE A C 1
ATOM 701 O O . ILE A 1 86 ? -4.162 11.616 -5.115 1.00 95.38 86 ILE A O 1
ATOM 705 N N . GLY A 1 87 ? -2.912 10.156 -6.282 1.00 94.69 87 GLY A N 1
ATOM 706 C CA . GLY A 1 87 ? -1.797 10.108 -5.335 1.00 94.69 87 GLY A CA 1
ATOM 707 C C . GLY A 1 87 ? -0.470 10.477 -5.989 1.00 94.69 87 GLY A C 1
ATOM 708 O O . GLY A 1 87 ? -0.150 10.003 -7.078 1.00 94.69 87 GLY A O 1
ATOM 709 N N . LEU A 1 88 ? 0.327 11.295 -5.298 1.00 95.56 88 LEU A N 1
ATOM 710 C CA . LEU A 1 88 ? 1.691 11.637 -5.697 1.00 95.56 88 LEU A CA 1
ATOM 711 C C . LEU A 1 88 ? 2.700 10.840 -4.860 1.00 95.56 88 LEU A C 1
ATOM 713 O O . LEU A 1 88 ? 2.932 11.147 -3.692 1.00 95.56 88 LEU A O 1
ATOM 717 N N . LEU A 1 89 ? 3.320 9.820 -5.460 1.00 93.44 89 LEU A N 1
ATOM 718 C CA . LEU A 1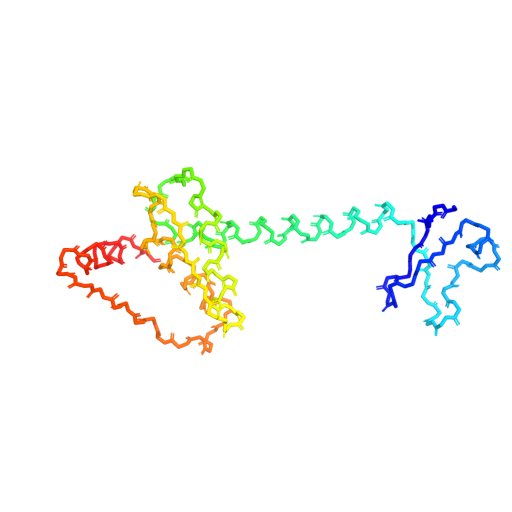 89 ? 4.330 8.996 -4.791 1.00 93.44 89 LEU A CA 1
ATOM 719 C C . LEU A 1 89 ? 5.747 9.542 -5.033 1.00 93.44 89 LEU A C 1
ATOM 721 O O . LEU A 1 89 ? 6.409 9.188 -6.012 1.00 93.44 89 LEU A O 1
ATOM 725 N N . CYS A 1 90 ? 6.239 10.356 -4.098 1.00 90.31 90 CYS A N 1
ATOM 726 C CA . CYS A 1 90 ? 7.618 10.848 -4.086 1.00 90.31 90 CYS A CA 1
ATOM 727 C C . CYS A 1 90 ? 8.484 10.009 -3.140 1.00 90.31 90 CYS A C 1
ATOM 729 O O . CYS A 1 90 ? 8.214 9.902 -1.948 1.00 90.31 90 CYS A O 1
ATOM 731 N N . SER A 1 91 ? 9.537 9.392 -3.672 1.00 88.31 91 SER A N 1
ATOM 732 C CA . SER A 1 91 ? 10.438 8.529 -2.905 1.00 88.31 91 SER A CA 1
ATOM 733 C C . SER A 1 91 ? 11.810 8.458 -3.589 1.00 88.31 91 SER A C 1
ATOM 735 O O . SER A 1 91 ? 11.852 8.539 -4.827 1.00 88.31 91 SER A O 1
ATOM 737 N N . PRO A 1 92 ? 12.927 8.313 -2.849 1.00 87.44 92 PRO A N 1
ATOM 738 C CA . PRO A 1 92 ? 14.263 8.251 -3.436 1.00 87.44 92 PRO A CA 1
ATOM 739 C C . PRO A 1 92 ? 14.434 7.110 -4.453 1.00 87.44 92 PRO A C 1
ATOM 741 O O . PRO A 1 92 ? 13.625 6.180 -4.587 1.00 87.44 92 PRO A O 1
ATOM 744 N N . CYS A 1 93 ? 15.483 7.210 -5.267 1.00 83.88 93 CYS A N 1
ATOM 745 C CA . CYS A 1 93 ? 15.870 6.132 -6.172 1.00 83.88 93 CYS A CA 1
ATOM 746 C C . CYS A 1 93 ? 16.230 4.879 -5.362 1.00 83.88 93 CYS A C 1
ATOM 748 O O . CYS A 1 93 ? 16.803 4.969 -4.284 1.00 83.88 93 CYS A O 1
ATOM 750 N N . GLY A 1 94 ? 15.852 3.701 -5.861 1.00 83.00 94 GLY A N 1
ATOM 751 C CA . GLY A 1 94 ? 16.128 2.440 -5.169 1.00 83.00 94 GLY A CA 1
ATOM 752 C C . GLY A 1 94 ? 15.089 2.001 -4.129 1.00 83.00 94 GLY A C 1
ATOM 753 O O . GLY A 1 94 ? 15.139 0.847 -3.726 1.00 83.00 94 GLY A O 1
ATOM 754 N N . THR A 1 95 ? 14.081 2.800 -3.766 1.00 86.81 95 THR A N 1
ATOM 755 C CA . THR A 1 95 ? 13.001 2.340 -2.855 1.00 86.81 95 THR A CA 1
ATOM 756 C C . THR A 1 95 ? 12.058 1.308 -3.490 1.00 86.81 95 THR A C 1
ATOM 758 O O . THR A 1 95 ? 11.309 0.636 -2.794 1.00 86.81 95 THR A O 1
ATOM 761 N N . GLY A 1 96 ? 12.113 1.143 -4.817 1.00 90.06 96 GLY A N 1
ATOM 762 C CA . GLY A 1 96 ? 11.267 0.188 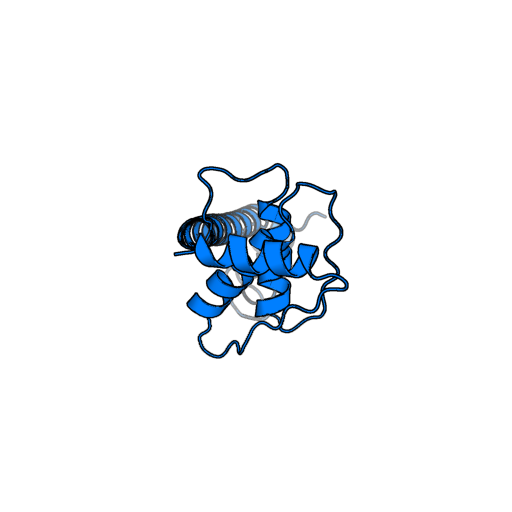-5.538 1.00 90.06 96 GLY A CA 1
ATOM 763 C C . GLY A 1 96 ? 9.881 0.736 -5.881 1.00 90.06 96 GLY A C 1
ATOM 764 O O . GLY A 1 96 ? 8.911 -0.004 -5.823 1.00 90.06 96 GLY A O 1
ATOM 765 N N . LYS A 1 97 ? 9.784 2.017 -6.268 1.00 93.06 97 LYS A N 1
ATOM 766 C CA . LYS A 1 97 ? 8.516 2.689 -6.618 1.00 93.06 97 LYS A CA 1
ATOM 767 C C . LYS A 1 97 ? 7.641 1.873 -7.580 1.00 93.06 97 LYS A C 1
ATOM 769 O O . LYS A 1 97 ? 6.466 1.670 -7.299 1.00 93.06 97 LYS A O 1
ATOM 774 N N . SER A 1 98 ? 8.220 1.367 -8.671 1.00 93.06 98 SER A N 1
ATOM 775 C CA . SER A 1 98 ? 7.491 0.580 -9.673 1.00 93.06 98 SER A CA 1
ATOM 776 C C . SER A 1 98 ? 6.893 -0.696 -9.080 1.00 93.06 98 SER A C 1
ATOM 778 O O . SER A 1 98 ? 5.690 -0.915 -9.197 1.00 93.06 98 SER A O 1
ATOM 780 N N . ILE A 1 99 ? 7.702 -1.507 -8.384 1.00 94.69 99 ILE A N 1
ATOM 781 C CA . ILE A 1 99 ? 7.204 -2.743 -7.770 1.00 94.69 99 ILE A CA 1
ATOM 782 C C . ILE A 1 99 ? 6.217 -2.458 -6.636 1.00 94.69 99 ILE A C 1
ATOM 784 O O . ILE A 1 99 ? 5.257 -3.203 -6.464 1.00 94.69 99 ILE A O 1
ATOM 788 N N . SER A 1 100 ? 6.388 -1.349 -5.908 1.00 95.25 100 SER A N 1
ATOM 789 C CA . SER A 1 100 ? 5.443 -0.938 -4.873 1.00 95.25 100 SER A CA 1
ATOM 790 C C . SER A 1 100 ? 4.050 -0.680 -5.441 1.00 95.25 100 SER A C 1
ATOM 792 O O . SER A 1 100 ? 3.071 -1.161 -4.879 1.00 95.25 100 SER A O 1
ATOM 794 N N . VAL A 1 101 ? 3.962 0.032 -6.569 1.00 95.06 101 VAL A N 1
ATOM 795 C CA . VAL A 1 101 ? 2.687 0.306 -7.249 1.00 95.06 101 VAL A CA 1
ATOM 796 C C . VAL A 1 101 ? 2.081 -0.972 -7.829 1.00 95.06 101 VAL A C 1
ATOM 798 O O . VAL A 1 101 ? 0.884 -1.191 -7.670 1.00 95.06 101 VAL A O 1
ATOM 801 N N . LEU A 1 102 ? 2.888 -1.844 -8.448 1.00 95.44 102 LEU A N 1
ATOM 802 C CA . LEU A 1 102 ? 2.403 -3.125 -8.979 1.00 95.44 102 LEU A CA 1
ATOM 803 C C . LEU A 1 102 ? 1.826 -4.016 -7.871 1.00 95.44 102 LEU A C 1
ATOM 805 O O . LEU A 1 102 ? 0.699 -4.488 -7.983 1.00 95.44 102 LEU A O 1
ATOM 809 N N . THR A 1 103 ? 2.569 -4.187 -6.778 1.00 95.44 103 THR A N 1
ATOM 810 C CA . THR A 1 103 ? 2.144 -5.000 -5.627 1.00 95.44 103 THR A CA 1
ATOM 811 C C . THR A 1 103 ? 0.863 -4.442 -5.012 1.00 95.44 103 THR A C 1
ATOM 813 O O . THR A 1 103 ? -0.076 -5.186 -4.744 1.00 95.44 103 THR A O 1
ATOM 816 N N . ALA A 1 104 ? 0.795 -3.119 -4.842 1.00 95.56 104 ALA A N 1
ATOM 817 C CA . ALA A 1 104 ? -0.391 -2.437 -4.341 1.00 95.56 104 ALA A CA 1
ATOM 818 C C . ALA A 1 104 ? -1.619 -2.644 -5.238 1.00 95.56 104 ALA A C 1
ATOM 820 O O . ALA A 1 104 ? -2.716 -2.852 -4.726 1.00 95.56 104 ALA A O 1
ATOM 821 N N . PHE A 1 105 ? -1.441 -2.603 -6.561 1.00 95.50 105 PHE A N 1
ATOM 822 C CA . PHE A 1 105 ? -2.518 -2.825 -7.521 1.00 95.50 105 PHE A CA 1
ATOM 823 C C . PHE A 1 105 ? -3.074 -4.250 -7.446 1.00 95.50 105 PHE A C 1
ATOM 825 O O . PHE A 1 105 ? -4.289 -4.412 -7.355 1.00 95.50 105 PHE A O 1
ATOM 832 N N . PHE A 1 106 ? -2.213 -5.273 -7.437 1.00 94.38 106 PHE A N 1
ATOM 833 C CA . PHE A 1 106 ? -2.671 -6.660 -7.319 1.00 94.38 106 PHE A CA 1
ATOM 834 C C . PHE A 1 106 ? -3.344 -6.927 -5.972 1.00 94.38 106 PHE A C 1
ATOM 836 O O . PHE A 1 106 ? -4.446 -7.465 -5.954 1.00 94.38 106 PHE A O 1
ATOM 843 N N . ALA A 1 107 ? -2.765 -6.437 -4.871 1.00 93.88 107 ALA A N 1
ATOM 844 C CA . ALA A 1 107 ? -3.382 -6.520 -3.549 1.00 93.88 107 ALA A CA 1
ATOM 845 C C . ALA A 1 107 ? -4.760 -5.831 -3.501 1.00 93.88 107 ALA A C 1
ATOM 847 O O . ALA A 1 107 ? -5.710 -6.359 -2.928 1.00 93.88 107 ALA A O 1
ATOM 848 N N . ALA A 1 108 ? -4.901 -4.655 -4.122 1.00 93.19 108 ALA A N 1
ATOM 849 C CA . ALA A 1 108 ? -6.186 -3.966 -4.193 1.00 93.19 108 ALA A CA 1
ATOM 850 C C . ALA A 1 108 ? -7.206 -4.762 -5.019 1.00 93.19 108 ALA A C 1
ATOM 852 O O . ALA A 1 108 ? -8.354 -4.902 -4.598 1.00 93.19 108 ALA A O 1
ATOM 853 N N . ARG A 1 109 ? -6.784 -5.310 -6.164 1.00 92.50 109 ARG A N 1
ATOM 854 C CA . ARG A 1 109 ? -7.644 -6.078 -7.071 1.00 92.50 109 ARG A CA 1
ATOM 855 C C . ARG A 1 109 ? -8.093 -7.415 -6.481 1.00 92.50 109 ARG A C 1
ATOM 857 O O . ARG A 1 109 ? -9.225 -7.810 -6.726 1.00 92.50 109 ARG A O 1
ATOM 864 N N . GLU A 1 110 ? -7.250 -8.066 -5.682 1.00 90.69 110 GLU A N 1
ATOM 865 C CA . GLU A 1 110 ? -7.605 -9.289 -4.947 1.00 90.69 110 GLU A CA 1
ATOM 866 C C . GLU A 1 110 ? -8.782 -9.045 -3.994 1.00 90.69 110 GLU A C 1
ATOM 868 O O . GLU A 1 110 ? -9.715 -9.837 -3.912 1.00 90.69 110 GLU A O 1
ATOM 873 N N . GLN A 1 111 ? -8.789 -7.897 -3.312 1.00 88.38 111 GLN A N 1
ATOM 874 C CA . GLN A 1 111 ? -9.888 -7.533 -2.417 1.00 88.38 111 GLN A CA 1
ATOM 875 C C . GLN A 1 111 ? -11.109 -6.961 -3.138 1.00 88.38 111 GLN A C 1
ATOM 877 O O . GLN A 1 111 ? -12.222 -7.044 -2.620 1.00 88.38 111 GLN A O 1
ATOM 882 N N . ASN A 1 112 ? -10.910 -6.327 -4.293 1.00 88.44 112 ASN A N 1
ATOM 883 C CA . ASN A 1 112 ? -11.986 -5.748 -5.081 1.00 88.44 112 ASN A CA 1
ATOM 884 C C . ASN A 1 112 ? -11.794 -6.047 -6.580 1.00 88.44 112 ASN A C 1
ATOM 886 O O . ASN A 1 112 ? -11.150 -5.262 -7.287 1.00 88.44 112 ASN A O 1
ATOM 890 N N . PRO A 1 113 ? -12.424 -7.123 -7.091 1.00 88.81 113 PRO A N 1
ATOM 891 C CA . PRO A 1 113 ? -12.326 -7.526 -8.494 1.00 88.81 113 PRO A CA 1
ATOM 892 C C . PRO A 1 113 ? -12.857 -6.500 -9.506 1.00 88.81 113 PRO A C 1
ATOM 894 O O . PRO A 1 113 ? -12.622 -6.648 -10.701 1.00 88.81 113 PRO A O 1
ATOM 897 N N . THR A 1 114 ? -13.572 -5.459 -9.058 1.00 90.44 114 THR A N 1
ATOM 898 C CA . THR A 1 114 ? -14.085 -4.391 -9.937 1.00 90.44 114 THR A CA 1
ATOM 899 C C . THR A 1 114 ? -13.016 -3.368 -10.335 1.00 90.44 114 THR A C 1
ATOM 901 O O . THR A 1 114 ? -13.231 -2.581 -11.258 1.00 90.44 114 THR A O 1
ATOM 904 N N . ILE A 1 115 ? -11.851 -3.378 -9.674 1.00 90.69 115 ILE A N 1
ATOM 905 C CA . ILE A 1 115 ? -10.714 -2.533 -10.048 1.00 90.69 115 ILE A CA 1
ATOM 906 C C . ILE A 1 115 ? -10.253 -2.914 -11.460 1.00 90.69 115 ILE A C 1
ATOM 908 O O . ILE A 1 115 ? -9.916 -4.065 -11.733 1.00 90.69 115 ILE A O 1
ATOM 912 N N . GLY A 1 116 ? -10.244 -1.919 -12.351 1.00 89.38 116 GLY A N 1
ATOM 913 C CA . GLY A 1 116 ? -9.944 -2.083 -13.772 1.00 89.38 116 GLY A CA 1
ATOM 914 C C . GLY A 1 116 ? -8.471 -2.369 -14.085 1.00 89.38 116 GLY A C 1
ATOM 915 O O . GLY A 1 116 ? -7.756 -3.057 -13.360 1.00 89.38 116 GLY A O 1
ATOM 916 N N . ARG A 1 117 ? -7.991 -1.857 -15.223 1.00 92.50 117 ARG A N 1
ATOM 917 C CA . ARG A 1 117 ? -6.618 -2.097 -15.697 1.00 92.50 117 ARG A CA 1
ATOM 918 C C . ARG A 1 117 ? -5.645 -1.054 -15.147 1.00 92.50 117 ARG A C 1
ATOM 920 O O . ARG A 1 117 ? -5.971 0.128 -15.094 1.00 92.50 117 ARG A O 1
ATOM 927 N N . LEU A 1 118 ? -4.425 -1.485 -14.825 1.00 93.00 118 LEU A N 1
ATOM 928 C CA . LEU A 1 118 ? -3.308 -0.586 -14.541 1.00 93.00 118 LEU A CA 1
ATOM 929 C C . LEU A 1 118 ? -2.613 -0.197 -15.849 1.00 93.00 118 LEU A C 1
ATOM 931 O O . LEU A 1 118 ? -2.133 -1.063 -16.578 1.00 93.00 118 LEU A O 1
ATOM 935 N N . ILE A 1 119 ? -2.530 1.103 -16.122 1.00 94.38 119 ILE A N 1
ATOM 936 C CA . ILE A 1 119 ? -1.792 1.653 -17.262 1.00 94.38 119 ILE A CA 1
ATOM 937 C C . ILE A 1 119 ? -0.568 2.390 -16.717 1.00 94.38 119 ILE A C 1
ATOM 939 O O . ILE A 1 119 ? -0.703 3.350 -15.961 1.00 94.38 119 ILE A O 1
ATOM 943 N N . ALA A 1 120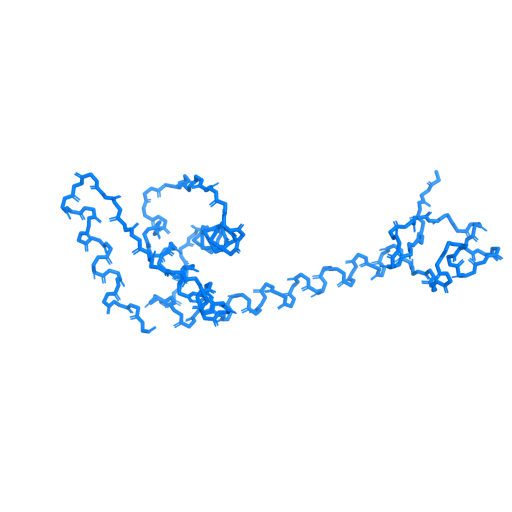 ? 0.630 1.940 -17.095 1.00 92.88 120 ALA A N 1
ATOM 944 C CA . ALA A 1 120 ? 1.885 2.583 -16.722 1.00 92.88 120 ALA A CA 1
ATOM 945 C C . ALA A 1 120 ? 2.388 3.458 -17.877 1.00 92.88 120 ALA A C 1
ATOM 947 O O . ALA A 1 120 ? 2.758 2.951 -18.934 1.00 92.88 120 ALA A O 1
ATOM 948 N N . LEU A 1 121 ? 2.414 4.775 -17.663 1.00 94.50 121 LEU A N 1
ATOM 949 C CA . LEU A 1 121 ? 2.964 5.742 -18.610 1.00 94.50 121 LEU A CA 1
ATOM 950 C C . LEU A 1 121 ? 4.363 6.152 -18.154 1.00 94.50 121 LEU A C 1
ATOM 952 O O . LEU A 1 121 ? 4.562 6.582 -17.018 1.00 94.50 121 LEU A O 1
ATOM 956 N N . THR A 1 122 ? 5.341 6.014 -19.040 1.00 94.00 122 THR A N 1
ATOM 957 C CA . THR A 1 122 ? 6.747 6.302 -18.742 1.00 94.00 122 THR A CA 1
ATOM 958 C C . THR A 1 122 ? 7.347 7.193 -19.811 1.00 94.00 122 THR A C 1
ATOM 960 O O . THR A 1 122 ? 6.983 7.091 -20.980 1.00 94.00 122 THR A O 1
ATOM 963 N N . ARG A 1 123 ? 8.322 8.024 -19.433 1.00 94.44 123 ARG A N 1
ATOM 964 C CA . ARG A 1 123 ? 8.995 8.922 -20.378 1.00 94.44 123 ARG A CA 1
ATOM 965 C C . ARG A 1 123 ? 9.964 8.177 -21.295 1.00 94.44 123 ARG A C 1
ATOM 967 O O . ARG A 1 123 ? 10.157 8.592 -22.431 1.00 94.44 123 ARG A O 1
ATOM 974 N N . THR A 1 124 ? 10.608 7.118 -20.802 1.00 95.44 124 THR A N 1
ATOM 975 C CA . THR A 1 124 ? 11.654 6.401 -21.546 1.00 95.44 124 THR A CA 1
ATOM 976 C C . THR A 1 124 ? 11.410 4.898 -21.593 1.00 95.44 124 THR A C 1
ATOM 978 O O . THR A 1 124 ? 10.790 4.322 -20.699 1.00 95.44 124 THR A O 1
ATOM 981 N N . LYS A 1 125 ? 11.968 4.243 -22.619 1.00 92.88 125 LYS A N 1
ATOM 982 C CA . LYS A 1 125 ? 11.914 2.784 -22.775 1.00 92.88 125 LYS A CA 1
ATOM 983 C C . LYS A 1 125 ? 12.528 2.049 -21.577 1.00 92.88 125 LYS A C 1
ATOM 985 O O . LYS A 1 125 ? 11.923 1.114 -21.070 1.00 92.88 125 LYS A O 1
ATOM 990 N N . ASN A 1 126 ? 13.657 2.530 -21.054 1.00 91.50 126 ASN A N 1
ATOM 991 C CA . ASN A 1 126 ? 14.314 1.918 -19.892 1.00 91.50 126 ASN A CA 1
ATOM 992 C C . ASN A 1 126 ? 13.417 1.939 -18.642 1.00 91.50 126 ASN A C 1
ATOM 994 O O . ASN A 1 126 ? 13.442 1.007 -17.845 1.00 91.50 126 ASN A O 1
ATOM 998 N N . GLN A 1 127 ? 12.604 2.987 -18.459 1.00 90.75 127 GLN A N 1
ATOM 999 C CA . GLN A 1 127 ? 11.643 3.047 -17.353 1.00 90.75 127 GLN A CA 1
ATOM 1000 C C . GLN A 1 127 ? 10.518 2.018 -17.521 1.00 90.75 127 GLN A C 1
ATOM 1002 O O . GLN A 1 127 ? 10.120 1.397 -16.536 1.00 90.75 127 GLN A O 1
ATOM 1007 N N . LEU A 1 128 ? 10.033 1.810 -18.748 1.00 92.69 128 LEU A N 1
ATOM 1008 C CA . LEU A 1 128 ? 9.045 0.775 -19.057 1.00 92.69 128 LEU A CA 1
ATOM 1009 C C . LEU A 1 128 ? 9.608 -0.635 -18.834 1.00 92.69 128 LEU A C 1
ATOM 1011 O O . LEU A 1 128 ? 8.940 -1.480 -18.24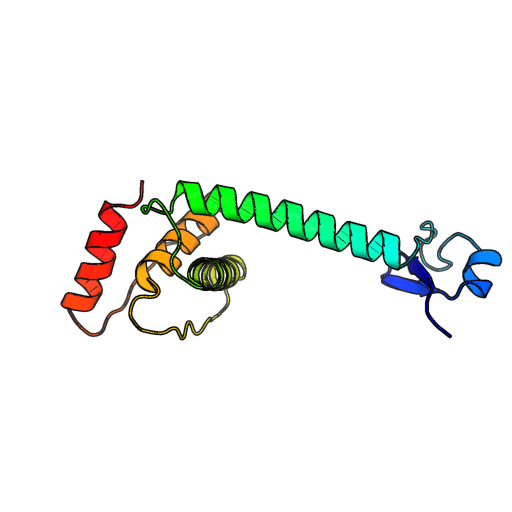6 1.00 92.69 128 LEU A O 1
ATOM 1015 N N . GLU A 1 129 ? 10.850 -0.884 -19.255 1.00 93.06 129 GLU A N 1
ATOM 1016 C CA . GLU A 1 129 ? 11.517 -2.180 -19.079 1.00 93.06 129 GLU A CA 1
ATOM 1017 C C . GLU A 1 129 ? 11.617 -2.594 -17.607 1.00 93.06 129 GLU A C 1
ATOM 1019 O O . GLU A 1 129 ? 11.482 -3.780 -17.299 1.00 93.06 129 GLU A O 1
ATOM 1024 N N . ILE A 1 130 ? 11.766 -1.628 -16.690 1.00 92.00 130 ILE A N 1
ATOM 1025 C CA . ILE A 1 130 ? 11.690 -1.891 -15.248 1.00 92.00 130 ILE A CA 1
ATOM 1026 C C . ILE A 1 130 ? 10.327 -2.498 -14.905 1.00 92.00 130 ILE A C 1
ATOM 1028 O O . ILE A 1 130 ? 10.294 -3.581 -14.334 1.00 92.00 130 ILE A O 1
ATOM 1032 N N . TYR A 1 131 ? 9.212 -1.866 -15.291 1.00 92.44 131 TYR A N 1
ATOM 1033 C CA . TYR A 1 131 ? 7.873 -2.412 -15.024 1.00 92.44 131 TYR A CA 1
ATOM 1034 C C . TYR A 1 131 ? 7.690 -3.808 -15.622 1.00 92.44 131 TYR A C 1
ATOM 1036 O O . TYR A 1 131 ? 7.219 -4.701 -14.925 1.00 92.44 131 TYR A O 1
ATOM 1044 N N . SER A 1 132 ? 8.113 -4.024 -16.868 1.00 91.19 132 SER A N 1
ATOM 1045 C CA . SER A 1 132 ? 8.007 -5.327 -17.535 1.00 91.19 132 SER A CA 1
ATOM 1046 C C . SER A 1 132 ? 8.802 -6.426 -16.825 1.00 91.19 132 SER A C 1
ATOM 1048 O O . SER A 1 132 ? 8.335 -7.559 -16.722 1.00 91.19 132 SER A O 1
ATOM 1050 N N . ARG A 1 133 ? 10.005 -6.113 -16.329 1.00 92.06 133 ARG A N 1
ATOM 1051 C CA . ARG A 1 133 ? 10.833 -7.063 -15.576 1.00 92.06 133 ARG A CA 1
ATOM 1052 C C . ARG A 1 133 ? 10.246 -7.355 -14.199 1.00 92.06 133 ARG A C 1
ATOM 1054 O O . ARG A 1 133 ? 10.208 -8.512 -13.805 1.00 92.06 133 ARG A O 1
ATOM 1061 N N . GLU A 1 134 ? 9.793 -6.326 -13.486 1.00 93.12 134 GLU A N 1
ATOM 1062 C CA . GLU A 1 134 ? 9.151 -6.490 -12.177 1.00 93.12 134 GLU A CA 1
ATOM 1063 C C . GLU A 1 134 ? 7.861 -7.318 -12.294 1.00 93.12 134 GLU A C 1
ATOM 1065 O O . GLU A 1 134 ? 7.648 -8.225 -11.497 1.00 93.12 134 GLU A O 1
ATOM 1070 N N . LEU A 1 135 ? 7.045 -7.072 -13.327 1.00 90.94 135 LEU A N 1
ATOM 1071 C CA . LEU A 1 135 ? 5.805 -7.810 -13.582 1.00 90.94 135 LEU A CA 1
ATOM 1072 C C . LEU A 1 135 ? 6.056 -9.309 -13.795 1.00 90.94 135 LEU A C 1
ATOM 1074 O O . LEU A 1 135 ? 5.307 -10.123 -13.276 1.00 90.94 135 LEU A O 1
ATOM 1078 N N . LYS A 1 136 ? 7.124 -9.680 -14.514 1.00 90.50 136 LYS A N 1
ATOM 1079 C CA . LYS A 1 136 ? 7.502 -11.091 -14.727 1.00 90.50 136 LYS A CA 1
ATOM 1080 C C . LYS A 1 136 ? 7.860 -11.825 -13.435 1.00 90.50 136 LYS A C 1
ATOM 1082 O O . LYS A 1 136 ? 7.804 -13.049 -13.407 1.00 90.50 136 LYS A O 1
ATOM 1087 N N . ASN A 1 137 ? 8.277 -11.090 -12.408 1.00 87.94 137 ASN A N 1
ATOM 1088 C CA . ASN A 1 137 ? 8.681 -11.668 -11.133 1.00 87.94 137 ASN A CA 1
ATOM 1089 C C . ASN A 1 137 ? 7.511 -11.789 -10.147 1.00 87.94 137 ASN A C 1
ATOM 1091 O O . ASN A 1 137 ? 7.627 -12.543 -9.183 1.00 87.94 137 ASN A O 1
ATOM 1095 N N . ILE A 1 138 ? 6.416 -11.056 -10.369 1.00 85.50 138 ILE A N 1
ATOM 1096 C CA . ILE A 1 138 ? 5.192 -11.154 -9.567 1.00 85.50 138 ILE A CA 1
ATOM 1097 C C . ILE A 1 138 ? 4.465 -12.448 -9.950 1.00 85.50 138 ILE A C 1
ATOM 1099 O O . ILE A 1 138 ? 4.283 -12.724 -11.136 1.00 85.50 138 ILE A O 1
ATOM 1103 N N . LYS A 1 139 ? 4.089 -13.239 -8.942 1.00 62.38 139 LYS A N 1
ATOM 1104 C CA . LYS A 1 139 ? 3.300 -14.467 -9.094 1.00 62.38 139 LYS A CA 1
ATOM 1105 C C . LYS A 1 139 ? 1.826 -14.199 -8.839 1.00 62.38 139 LYS A C 1
ATOM 1107 O O . LYS A 1 139 ? 1.538 -13.355 -7.963 1.00 62.38 139 LYS A O 1
#